Protein AF-A0A7Z8D0M0-F1 (afdb_monomer_lite)

Sequence (181 aa):
MGLVYSSGDSSNLLSSLSSNLGTAKSTVNELKSGSQRLTAAVDGRTLSGAAYNAGKGLFSELILPTINRVTASMDGIQNDLVKYEGANKEISKEGYLNEDNLKLQIQLMKASKSALTASADTFKNLATVSPIPGLKDMLNHAQERLNRMANSMQDDIDKLQKKSKNYMISQIRRMDFLVIV

pLDDT: mean 70.77, std 8.14, range [46.91, 82.56]

InterPro domains:
  IPR006829 LXG domain [PF04740] (13-162)
  IPR035440 Methyl-accepting chemotaxis protein, four helix bundle domain superfamily [SSF47170] (98-166)

Radius of gyration: 22.13 Å; chains: 1; bounding box: 49×22×80 Å

Structure (mmCIF, N/CA/C/O backbone):
data_AF-A0A7Z8D0M0-F1
#
_entry.id   AF-A0A7Z8D0M0-F1
#
loop_
_atom_site.group_PDB
_atom_site.id
_atom_site.type_symbol
_atom_site.label_atom_id
_atom_site.label_alt_id
_atom_site.label_comp_id
_atom_site.label_asym_id
_atom_site.label_entity_id
_atom_site.label_seq_id
_atom_site.pdbx_PDB_ins_code
_atom_site.Cartn_x
_atom_site.Cartn_y
_atom_site.Cartn_z
_atom_site.occupancy
_atom_site.B_iso_or_equiv
_atom_site.auth_seq_id
_atom_site.auth_comp_id
_atom_site.auth_asym_id
_atom_site.auth_atom_id
_atom_site.pdbx_PDB_model_num
ATOM 1 N N . MET A 1 1 ? 18.935 10.176 -27.931 1.00 47.91 1 MET A N 1
ATOM 2 C CA . MET A 1 1 ? 17.954 9.091 -27.694 1.00 47.91 1 MET A CA 1
ATOM 3 C C . MET A 1 1 ? 18.035 8.717 -26.228 1.00 47.91 1 MET A C 1
ATOM 5 O O . MET A 1 1 ? 19.149 8.515 -25.771 1.00 47.91 1 MET A O 1
ATOM 9 N N . GLY A 1 2 ? 16.934 8.677 -25.477 1.00 49.31 2 GLY A N 1
ATOM 10 C CA . GLY A 1 2 ? 17.061 8.378 -24.050 1.00 49.31 2 GLY A CA 1
ATOM 11 C C . GLY A 1 2 ? 15.739 8.247 -23.318 1.00 49.31 2 GLY A C 1
ATOM 12 O O . GLY A 1 2 ? 15.107 9.246 -22.998 1.00 49.31 2 GLY A O 1
ATOM 13 N N . LEU A 1 3 ? 15.353 7.004 -23.050 1.00 49.44 3 LEU A N 1
ATOM 14 C CA . LEU A 1 3 ? 15.168 6.504 -21.689 1.00 49.44 3 LEU A CA 1
ATOM 15 C C . LEU A 1 3 ? 15.155 4.977 -21.774 1.00 49.44 3 LEU A C 1
ATOM 17 O O . LEU A 1 3 ? 14.198 4.355 -22.226 1.00 49.44 3 LEU A O 1
ATOM 21 N N . VAL A 1 4 ? 16.308 4.426 -21.415 1.00 53.69 4 VAL A N 1
ATOM 22 C CA . VAL A 1 4 ? 16.594 3.009 -21.205 1.00 53.69 4 VAL A CA 1
ATOM 23 C C . VAL A 1 4 ? 16.229 2.712 -19.749 1.00 53.69 4 VAL A C 1
ATOM 25 O O . VAL A 1 4 ? 16.291 3.621 -18.917 1.00 53.69 4 VAL A O 1
ATOM 28 N N . TYR A 1 5 ? 15.849 1.475 -19.422 1.00 58.03 5 TYR A N 1
ATOM 29 C CA . TYR A 1 5 ? 15.928 1.010 -18.035 1.00 58.03 5 TYR A CA 1
ATOM 30 C C . TYR A 1 5 ? 17.288 1.442 -17.466 1.00 58.03 5 TYR A C 1
ATOM 32 O O . TYR A 1 5 ? 18.335 1.074 -17.992 1.00 58.03 5 TYR A O 1
ATOM 40 N N . SER A 1 6 ? 17.264 2.292 -16.446 1.00 62.84 6 SER A N 1
ATOM 41 C CA . SER A 1 6 ? 18.461 2.695 -15.726 1.00 62.84 6 SER A CA 1
ATOM 42 C C . SER A 1 6 ? 18.443 1.935 -14.417 1.00 62.84 6 SER A C 1
ATOM 44 O O . SER A 1 6 ? 17.453 1.988 -13.682 1.00 62.84 6 SER A O 1
ATOM 46 N N . SER A 1 7 ? 19.540 1.251 -14.105 1.00 65.38 7 SER A N 1
ATOM 47 C CA . SER A 1 7 ? 19.746 0.693 -12.769 1.00 65.38 7 SER A CA 1
ATOM 48 C C . SER A 1 7 ? 19.560 1.773 -11.695 1.00 65.38 7 SER A C 1
ATOM 50 O O . SER A 1 7 ? 19.014 1.481 -10.636 1.00 65.38 7 SER A O 1
ATOM 52 N N . GLY A 1 8 ? 19.898 3.034 -11.996 1.00 67.12 8 GLY A N 1
ATOM 53 C CA . GLY A 1 8 ? 19.613 4.195 -11.151 1.00 67.12 8 GLY A CA 1
ATOM 54 C C . GLY A 1 8 ? 18.117 4.479 -10.964 1.00 67.12 8 GLY A C 1
ATOM 55 O O . GLY A 1 8 ? 17.672 4.616 -9.831 1.00 67.12 8 GLY A O 1
ATOM 56 N N . ASP A 1 9 ? 17.316 4.495 -12.036 1.00 69.94 9 ASP A N 1
ATOM 57 C CA . ASP A 1 9 ? 15.853 4.690 -11.944 1.00 69.94 9 ASP A CA 1
ATOM 58 C C . ASP A 1 9 ? 15.186 3.560 -11.148 1.00 69.94 9 ASP A C 1
ATOM 60 O O . ASP A 1 9 ? 14.295 3.801 -10.335 1.00 69.94 9 ASP A O 1
ATOM 64 N N . SER A 1 10 ? 15.642 2.325 -11.357 1.00 71.12 10 SER A N 1
ATOM 65 C CA . SER A 1 10 ? 15.134 1.161 -10.636 1.00 71.12 10 SER A CA 1
ATOM 66 C C . SER A 1 10 ? 15.536 1.171 -9.158 1.00 71.12 10 SER A C 1
ATOM 68 O O . SER A 1 10 ? 14.722 0.854 -8.294 1.00 71.12 10 SER A O 1
ATOM 70 N N . SER A 1 11 ? 16.761 1.610 -8.851 1.00 73.62 11 SER A N 1
ATOM 71 C CA . SER A 1 11 ? 17.239 1.780 -7.472 1.00 73.62 11 SER A CA 1
ATOM 72 C C . SER A 1 11 ? 16.483 2.900 -6.754 1.00 73.62 11 SER A C 1
ATOM 74 O O . SER A 1 11 ? 16.102 2.745 -5.595 1.00 73.62 11 SER A O 1
ATOM 76 N N . ASN A 1 12 ? 16.196 4.001 -7.455 1.00 74.81 12 ASN A N 1
ATOM 77 C CA . ASN A 1 12 ? 15.369 5.090 -6.943 1.00 74.81 12 ASN A CA 1
ATOM 78 C C . ASN A 1 12 ? 13.949 4.609 -6.647 1.00 74.81 12 ASN A C 1
ATOM 80 O O . ASN A 1 12 ? 13.429 4.897 -5.574 1.00 74.81 12 ASN A O 1
ATOM 84 N N . LEU A 1 13 ? 13.344 3.825 -7.543 1.00 75.25 13 LEU A N 1
ATOM 85 C CA . LEU A 1 13 ? 12.028 3.250 -7.288 1.00 75.25 13 LEU A CA 1
ATOM 86 C C . LEU A 1 13 ? 12.043 2.289 -6.096 1.00 75.25 13 LEU A C 1
ATOM 88 O O . LEU A 1 13 ? 11.179 2.402 -5.230 1.00 75.25 13 LEU A O 1
ATOM 92 N N . LEU A 1 14 ? 13.004 1.361 -6.044 1.00 79.81 14 LEU A N 1
ATOM 93 C CA . LEU A 1 14 ? 13.165 0.430 -4.925 1.00 79.81 14 LEU A CA 1
ATOM 94 C C . LEU A 1 14 ? 13.271 1.189 -3.602 1.00 79.81 14 LEU A C 1
ATOM 96 O O . LEU A 1 14 ? 12.573 0.855 -2.647 1.00 79.81 14 LEU A O 1
ATOM 100 N N . SER A 1 15 ? 14.076 2.250 -3.571 1.00 78.75 15 SER A N 1
ATOM 101 C CA . SER A 1 15 ? 14.246 3.113 -2.403 1.00 78.75 15 SER A CA 1
ATOM 102 C C . SER A 1 15 ? 12.952 3.847 -2.030 1.00 78.75 15 SER A C 1
ATOM 104 O O . SER A 1 15 ? 12.493 3.750 -0.890 1.00 78.75 15 SER A O 1
ATOM 106 N N . SER A 1 16 ? 12.303 4.523 -2.984 1.00 76.12 16 SER A N 1
ATOM 107 C CA . SER A 1 16 ? 11.065 5.271 -2.739 1.00 76.12 16 SER A CA 1
ATOM 108 C C . SER A 1 16 ? 9.911 4.366 -2.308 1.00 76.12 16 SER A C 1
ATOM 110 O O . SER A 1 16 ? 9.216 4.688 -1.347 1.00 76.12 16 SER A O 1
ATOM 112 N N . LEU A 1 17 ? 9.718 3.217 -2.962 1.00 76.81 17 LEU A N 1
ATOM 113 C CA . LEU A 1 17 ? 8.685 2.254 -2.580 1.00 76.81 17 LEU A CA 1
ATOM 114 C C . LEU A 1 17 ? 8.988 1.608 -1.228 1.00 76.81 17 LEU A C 1
ATOM 116 O O . LEU A 1 17 ? 8.070 1.493 -0.421 1.00 76.81 17 LEU A O 1
ATOM 120 N N . SER A 1 18 ? 10.244 1.253 -0.938 1.00 80.12 18 SER A N 1
ATOM 121 C CA . SER A 1 18 ? 10.630 0.716 0.376 1.00 80.12 18 SER A CA 1
ATOM 122 C C . SER A 1 18 ? 10.384 1.726 1.493 1.00 80.12 18 SER A C 1
ATOM 124 O O . SER A 1 18 ? 9.802 1.383 2.519 1.00 80.12 18 SER A O 1
ATOM 126 N N . SER A 1 19 ? 10.770 2.987 1.283 1.00 82.19 19 SER A N 1
ATOM 127 C CA . SER A 1 19 ? 10.556 4.074 2.245 1.00 82.19 19 SER A CA 1
ATOM 128 C C . SER A 1 19 ? 9.065 4.341 2.480 1.00 82.19 19 SER A C 1
ATOM 130 O O . SER A 1 19 ? 8.593 4.387 3.623 1.00 82.19 19 SER A O 1
ATOM 132 N N . ASN A 1 20 ? 8.289 4.433 1.396 1.00 74.81 20 ASN A N 1
ATOM 133 C CA . ASN A 1 20 ? 6.845 4.635 1.464 1.00 74.81 20 ASN A CA 1
ATOM 134 C C . ASN A 1 20 ? 6.145 3.456 2.145 1.00 74.81 20 ASN A C 1
ATOM 136 O O . ASN A 1 20 ? 5.280 3.672 2.993 1.00 74.81 20 ASN A O 1
ATOM 140 N N . LEU A 1 21 ? 6.534 2.219 1.825 1.00 80.31 21 LEU A N 1
ATOM 141 C CA . LEU A 1 21 ? 5.988 1.009 2.433 1.00 80.31 21 LEU A CA 1
ATOM 142 C C . LEU A 1 21 ? 6.353 0.911 3.917 1.00 80.31 21 LEU A C 1
ATOM 144 O O . LEU A 1 21 ? 5.479 0.625 4.730 1.00 80.31 21 LEU A O 1
ATOM 148 N N . GLY A 1 22 ? 7.597 1.217 4.293 1.00 79.00 22 GLY A N 1
ATOM 149 C CA . GLY A 1 22 ? 8.025 1.275 5.692 1.00 79.00 22 GLY A CA 1
ATOM 150 C C . GLY A 1 22 ? 7.212 2.292 6.496 1.00 79.00 22 GLY A C 1
ATOM 151 O O . GLY A 1 22 ? 6.693 1.980 7.568 1.00 79.00 22 GLY A O 1
ATOM 152 N N . THR A 1 23 ? 6.996 3.475 5.922 1.00 76.50 23 THR A N 1
ATOM 153 C CA . THR A 1 23 ? 6.144 4.521 6.501 1.00 76.50 23 THR A CA 1
ATOM 154 C C . THR A 1 23 ? 4.692 4.054 6.673 1.00 76.50 23 THR A C 1
ATOM 156 O O . THR A 1 23 ? 4.066 4.294 7.713 1.00 76.50 23 THR A O 1
ATOM 159 N N . ALA A 1 24 ? 4.155 3.357 5.668 1.00 69.19 24 ALA A N 1
ATOM 160 C CA . ALA A 1 24 ? 2.818 2.772 5.697 1.00 69.19 24 ALA A CA 1
ATOM 161 C C . ALA A 1 24 ? 2.687 1.724 6.808 1.00 69.19 24 ALA A C 1
ATOM 163 O O . ALA A 1 24 ? 1.762 1.799 7.617 1.00 69.19 24 ALA A O 1
ATOM 164 N N . LYS A 1 25 ? 3.645 0.791 6.891 1.00 79.81 25 LYS A N 1
ATOM 165 C CA . LYS A 1 25 ? 3.673 -0.261 7.912 1.00 79.81 25 LYS A CA 1
ATOM 166 C C . LYS A 1 25 ? 3.779 0.329 9.314 1.00 79.81 25 LYS A C 1
ATOM 168 O O . LYS A 1 25 ? 3.052 -0.121 10.193 1.00 79.81 25 LYS A O 1
ATOM 173 N N . SER A 1 26 ? 4.603 1.361 9.521 1.00 77.56 26 SER A N 1
ATOM 174 C CA . SER A 1 26 ? 4.681 2.058 10.816 1.00 77.56 26 SER A CA 1
ATOM 175 C C . SER A 1 26 ? 3.334 2.658 11.205 1.00 77.56 26 SER A C 1
ATOM 177 O O . SER A 1 26 ? 2.836 2.403 12.296 1.00 77.56 26 SER A O 1
ATOM 179 N N . THR A 1 27 ? 2.684 3.365 10.276 1.00 70.44 27 THR A N 1
ATOM 180 C CA . THR A 1 27 ? 1.382 4.000 10.533 1.00 70.44 27 THR A CA 1
ATOM 181 C C . THR A 1 27 ? 0.304 2.962 10.856 1.00 70.44 27 THR A C 1
ATOM 183 O O . THR A 1 27 ? -0.476 3.134 11.790 1.00 70.44 27 THR A O 1
ATOM 186 N N . VAL A 1 28 ? 0.263 1.857 10.108 1.00 73.75 28 VAL A N 1
ATOM 187 C CA . VAL A 1 28 ? -0.694 0.767 10.347 1.00 73.75 28 VAL A CA 1
ATOM 188 C C . VAL A 1 28 ? -0.407 0.057 11.672 1.00 73.75 28 VAL A C 1
ATOM 190 O O . VAL A 1 28 ? -1.346 -0.287 12.386 1.00 73.75 28 VAL A O 1
ATOM 193 N N . ASN A 1 29 ? 0.862 -0.111 12.052 1.00 78.44 29 ASN A N 1
ATOM 194 C CA . ASN A 1 29 ? 1.248 -0.697 13.338 1.00 78.44 29 ASN A CA 1
ATOM 195 C C . ASN A 1 29 ? 0.915 0.213 14.529 1.00 78.44 29 ASN A C 1
ATOM 197 O O . ASN A 1 29 ? 0.471 -0.278 15.571 1.00 78.44 29 ASN A O 1
ATOM 201 N N . GLU A 1 30 ? 1.081 1.526 14.385 1.00 75.44 30 GLU A N 1
ATOM 202 C CA . GLU A 1 30 ? 0.648 2.514 15.378 1.00 75.44 30 GLU A CA 1
ATOM 203 C C . GLU A 1 30 ? -0.872 2.485 15.544 1.00 75.44 30 GLU A C 1
ATOM 205 O O . GLU A 1 30 ? -1.369 2.405 16.669 1.00 75.44 30 GLU A O 1
ATOM 210 N N . LEU A 1 31 ? -1.616 2.441 14.434 1.00 74.12 31 LEU A N 1
ATOM 211 C CA . LEU A 1 31 ? -3.072 2.321 14.455 1.00 74.12 31 LEU A CA 1
ATOM 212 C C . LEU A 1 31 ? -3.521 0.994 15.085 1.00 74.12 31 LEU A C 1
ATOM 214 O O . LEU A 1 31 ? -4.460 0.983 15.883 1.00 74.12 31 LEU A O 1
ATOM 218 N N . LYS A 1 32 ? -2.830 -0.115 14.788 1.00 77.00 32 LYS A N 1
ATOM 219 C CA . LYS A 1 32 ? -3.067 -1.430 15.402 1.00 77.00 32 LYS A CA 1
ATOM 220 C C . LYS A 1 32 ? -2.870 -1.378 16.911 1.00 77.00 32 LYS A C 1
ATOM 222 O O . LYS A 1 32 ? -3.755 -1.788 17.657 1.00 77.00 32 LYS A O 1
ATOM 227 N N . SER A 1 33 ? -1.743 -0.826 17.352 1.00 76.94 33 SER A N 1
ATOM 228 C CA . SER A 1 33 ? -1.398 -0.703 18.771 1.00 76.94 33 SER A CA 1
ATOM 229 C C . SER A 1 33 ? -2.374 0.216 19.506 1.00 76.94 33 SER A C 1
ATOM 231 O O . SER A 1 33 ? -2.840 -0.122 20.592 1.00 76.94 33 SER A O 1
ATOM 233 N N . GLY A 1 34 ? -2.741 1.352 18.905 1.00 70.25 34 GLY A N 1
ATOM 234 C CA . GLY A 1 34 ? -3.757 2.264 19.434 1.00 70.25 34 GLY A CA 1
ATOM 235 C C . GLY A 1 34 ? -5.126 1.595 19.552 1.00 70.25 34 GLY A C 1
ATOM 236 O O . GLY A 1 34 ? -5.765 1.685 20.596 1.00 70.25 34 GLY A O 1
ATOM 237 N N . SER A 1 35 ? -5.528 0.834 18.532 1.00 70.88 35 SER A N 1
ATOM 238 C CA . SER A 1 35 ? -6.785 0.073 18.517 1.00 70.88 35 SER A CA 1
ATOM 239 C C . SER A 1 35 ? -6.813 -1.027 19.582 1.00 70.88 35 SER A C 1
ATOM 241 O O . SER A 1 35 ? -7.821 -1.205 20.264 1.00 70.88 35 SER A O 1
ATOM 243 N N . GLN A 1 36 ? -5.703 -1.745 19.776 1.00 74.62 36 GLN A N 1
ATOM 244 C CA . GLN A 1 36 ? -5.571 -2.762 20.824 1.00 74.62 36 GLN A CA 1
ATOM 245 C C . GLN A 1 36 ? -5.609 -2.145 22.225 1.00 74.62 36 GLN A C 1
ATOM 247 O O . GLN A 1 36 ? -6.294 -2.671 23.098 1.00 74.62 36 GLN A O 1
ATOM 252 N N . ARG A 1 37 ? -4.936 -1.005 22.438 1.00 72.56 37 ARG A N 1
ATOM 253 C CA . ARG A 1 37 ? -5.006 -0.254 23.702 1.00 72.56 37 ARG A CA 1
ATOM 254 C C . ARG A 1 37 ? -6.421 0.230 23.989 1.00 72.56 37 ARG A C 1
ATOM 256 O O . ARG A 1 37 ? -6.873 0.099 25.120 1.00 72.56 37 ARG A O 1
ATOM 263 N N . LEU A 1 38 ? -7.127 0.735 22.976 1.00 68.12 38 LEU A N 1
ATOM 264 C CA . LEU A 1 38 ? -8.516 1.158 23.130 1.00 68.12 38 LEU A CA 1
ATOM 265 C C . LEU A 1 38 ? -9.418 -0.036 23.473 1.00 68.12 38 LEU A C 1
ATOM 267 O O . LEU A 1 38 ? -10.216 0.055 24.395 1.00 68.12 38 LEU A O 1
ATOM 271 N N . THR A 1 39 ? -9.225 -1.179 22.807 1.00 66.00 39 THR A N 1
ATOM 272 C CA . THR A 1 39 ? -9.949 -2.428 23.108 1.00 66.00 39 THR A CA 1
ATOM 273 C C . THR A 1 39 ? -9.687 -2.900 24.546 1.00 66.00 39 THR A C 1
ATOM 275 O O . THR A 1 39 ? -10.621 -3.257 25.256 1.00 66.00 39 THR A O 1
ATOM 278 N N . ALA A 1 40 ? -8.436 -2.840 25.014 1.00 68.25 40 ALA A N 1
ATOM 279 C CA . ALA A 1 40 ? -8.064 -3.235 26.373 1.00 68.25 40 ALA A CA 1
ATOM 280 C C . ALA A 1 40 ? -8.594 -2.268 27.448 1.00 68.25 40 ALA A C 1
ATOM 282 O O . ALA A 1 40 ? -9.060 -2.710 28.496 1.00 68.25 40 ALA A O 1
ATOM 283 N N . ALA A 1 41 ? -8.562 -0.956 27.190 1.00 63.09 41 ALA A N 1
ATOM 284 C CA . ALA A 1 41 ? -9.150 0.053 28.075 1.00 63.09 41 ALA A CA 1
ATOM 285 C C . ALA A 1 41 ? -10.677 -0.104 28.176 1.00 63.09 41 ALA A C 1
ATOM 287 O O . ALA A 1 41 ? -11.259 0.084 29.241 1.00 63.09 41 ALA A O 1
ATOM 288 N N . VAL A 1 42 ? -11.317 -0.507 27.076 1.00 61.00 42 VAL A N 1
ATOM 289 C CA . VAL A 1 42 ? -12.734 -0.870 27.039 1.00 61.00 42 VAL A CA 1
ATOM 290 C C . VAL A 1 42 ? -12.973 -2.116 27.908 1.00 61.00 42 VAL A C 1
ATOM 292 O O . VAL A 1 42 ? -13.769 -2.049 28.841 1.00 61.00 42 VAL A O 1
ATOM 295 N N . ASP A 1 43 ? -12.231 -3.213 27.716 1.00 60.56 43 ASP A N 1
ATOM 296 C CA . ASP A 1 43 ? -12.374 -4.450 28.514 1.00 60.56 43 ASP A CA 1
ATOM 297 C C . ASP A 1 43 ? -12.040 -4.296 30.016 1.00 60.56 43 ASP A C 1
ATOM 299 O O . ASP A 1 43 ? -12.524 -5.073 30.840 1.00 60.56 43 ASP A O 1
ATOM 303 N N . GLY A 1 44 ? -11.303 -3.250 30.401 1.00 58.62 44 GLY A N 1
ATOM 304 C CA . GLY A 1 44 ? -10.976 -2.893 31.788 1.00 58.62 44 GLY A CA 1
ATOM 305 C C . GLY A 1 44 ? -12.130 -2.334 32.641 1.00 58.62 44 GLY A C 1
ATOM 306 O O . GLY A 1 44 ? -11.874 -1.861 33.746 1.00 58.62 44 GLY A O 1
ATOM 307 N N . ARG A 1 45 ? -13.388 -2.390 32.166 1.00 55.69 45 ARG A N 1
ATOM 308 C CA . ARG A 1 45 ? -14.618 -1.886 32.833 1.00 55.69 45 ARG A CA 1
ATOM 309 C C . ARG A 1 45 ? -14.722 -0.360 32.989 1.00 55.69 45 ARG A C 1
ATOM 311 O O . ARG A 1 45 ? -15.513 0.116 33.798 1.00 55.69 45 ARG A O 1
ATOM 318 N N . THR A 1 46 ? -13.977 0.428 32.214 1.00 54.81 46 THR A N 1
ATOM 319 C CA . THR A 1 46 ? -14.040 1.905 32.282 1.00 54.81 46 THR A CA 1
ATOM 320 C C . THR A 1 46 ? -15.230 2.497 31.504 1.00 54.81 46 THR A C 1
ATOM 322 O O . THR A 1 46 ? -15.625 3.633 31.748 1.00 54.81 46 THR A O 1
ATOM 325 N N . LEU A 1 47 ? -15.839 1.726 30.596 1.00 53.88 47 LEU A N 1
ATOM 326 C CA . LEU A 1 47 ? -17.042 2.080 29.831 1.00 53.88 47 LEU A CA 1
ATOM 327 C C . LEU A 1 47 ? -18.083 0.953 29.982 1.00 53.88 47 LEU A C 1
ATOM 329 O O . LEU A 1 47 ? -17.723 -0.218 29.967 1.00 53.88 47 LEU A O 1
ATOM 333 N N . SER A 1 48 ? -19.366 1.292 30.144 1.00 59.34 48 SER A N 1
ATOM 334 C CA . SER A 1 48 ? -20.486 0.353 30.357 1.00 59.34 48 SER A CA 1
ATOM 335 C C . SER A 1 48 ? -21.685 0.734 29.473 1.00 59.34 48 SER A C 1
ATOM 337 O O . SER A 1 48 ? -21.850 1.903 29.126 1.00 59.34 48 SER A O 1
ATOM 339 N N . GLY A 1 49 ? -22.527 -0.240 29.100 1.00 66.50 49 GLY A N 1
ATOM 340 C CA . GLY A 1 49 ? -23.786 -0.026 28.368 1.00 66.50 49 GLY A CA 1
ATOM 341 C C . GLY A 1 49 ? -23.742 -0.333 26.861 1.00 66.50 49 GLY A C 1
ATOM 342 O O . GLY A 1 49 ? -22.807 -0.941 26.347 1.00 66.50 49 GLY A O 1
ATOM 343 N N . ALA A 1 50 ? -24.776 0.075 26.118 1.00 64.56 50 ALA A N 1
ATOM 344 C CA . ALA A 1 50 ? -24.900 -0.223 24.683 1.00 64.56 50 ALA A CA 1
ATOM 345 C C . ALA A 1 50 ? -23.752 0.368 23.838 1.00 64.56 50 ALA A C 1
ATOM 347 O O . ALA A 1 50 ? -23.275 -0.279 22.908 1.00 64.56 50 ALA A O 1
ATOM 348 N N . ALA A 1 51 ? -23.250 1.552 24.207 1.00 60.06 51 ALA A N 1
ATOM 349 C CA . ALA A 1 51 ? -22.089 2.173 23.566 1.00 60.06 51 ALA A CA 1
ATOM 350 C C . ALA A 1 51 ? -20.784 1.382 23.799 1.00 60.06 51 ALA A C 1
ATOM 352 O O . ALA A 1 51 ? -19.925 1.355 22.921 1.00 60.06 51 ALA A O 1
ATOM 353 N N . TYR A 1 52 ? -20.659 0.692 24.942 1.00 61.88 52 TYR A N 1
ATOM 354 C CA . TYR A 1 52 ? -19.534 -0.200 25.247 1.00 61.88 52 TYR A CA 1
ATOM 355 C C . TYR A 1 52 ? -19.527 -1.427 24.324 1.00 61.88 52 TYR A C 1
ATOM 357 O O . TYR A 1 52 ? -18.521 -1.694 23.666 1.00 61.88 52 TYR A O 1
ATOM 365 N N . ASN A 1 53 ? -20.664 -2.121 24.198 1.00 62.62 53 ASN A N 1
ATOM 366 C CA . ASN A 1 53 ? -20.777 -3.280 23.306 1.00 62.62 53 ASN A CA 1
ATOM 367 C C . ASN A 1 53 ? -20.601 -2.880 21.835 1.00 62.62 53 ASN A C 1
ATOM 369 O O . ASN A 1 53 ? -19.914 -3.574 21.090 1.00 62.62 53 ASN A O 1
ATOM 373 N N . ALA A 1 54 ? -21.157 -1.733 21.432 1.00 65.06 54 ALA A N 1
ATOM 374 C CA . ALA A 1 54 ? -20.996 -1.209 20.080 1.00 65.06 54 ALA A CA 1
ATOM 375 C C . ALA A 1 54 ? -19.534 -0.851 19.769 1.00 65.06 54 ALA A C 1
ATOM 377 O O . ALA A 1 54 ? -19.032 -1.207 18.707 1.00 65.06 54 ALA A O 1
ATOM 378 N N . GLY A 1 55 ? -18.828 -0.191 20.695 1.00 65.69 55 GLY A N 1
ATOM 379 C CA . GLY A 1 55 ? -17.418 0.156 20.519 1.00 65.69 55 GLY A CA 1
ATOM 380 C C . GLY A 1 55 ? -16.514 -1.074 20.455 1.00 65.69 55 GLY A C 1
ATOM 381 O O . GLY A 1 55 ? -15.677 -1.173 19.560 1.00 65.69 55 GLY A O 1
ATOM 382 N N . LYS A 1 56 ? -16.719 -2.051 21.346 1.00 68.69 56 LYS A N 1
ATOM 383 C CA . LYS A 1 56 ? -15.984 -3.321 21.318 1.00 68.69 56 LYS A CA 1
ATOM 384 C C . LYS A 1 56 ? -16.224 -4.090 20.017 1.00 68.69 56 LYS A C 1
ATOM 386 O O . LYS A 1 56 ? -15.256 -4.478 19.370 1.00 68.69 56 LYS A O 1
ATOM 391 N N . GLY A 1 57 ? -17.484 -4.245 19.603 1.00 67.38 57 GLY A N 1
ATOM 392 C CA . GLY A 1 57 ? -17.841 -4.888 18.335 1.00 67.38 57 GLY A CA 1
ATOM 393 C C . GLY A 1 57 ? -17.197 -4.181 17.142 1.00 67.38 57 GLY A C 1
ATOM 394 O O . GLY A 1 57 ? -16.515 -4.812 16.342 1.00 67.38 57 GLY A O 1
ATOM 395 N N . LEU A 1 58 ? -17.281 -2.848 17.078 1.00 70.50 58 LEU A N 1
ATOM 396 C CA . LEU A 1 58 ? -16.654 -2.061 16.013 1.00 70.50 58 LEU A CA 1
ATOM 397 C C . LEU A 1 58 ? -15.144 -2.315 15.908 1.00 70.50 58 LEU A C 1
ATOM 399 O O . LEU A 1 58 ? -14.613 -2.477 14.807 1.00 70.50 58 LEU A O 1
ATOM 403 N N . PHE A 1 59 ? -14.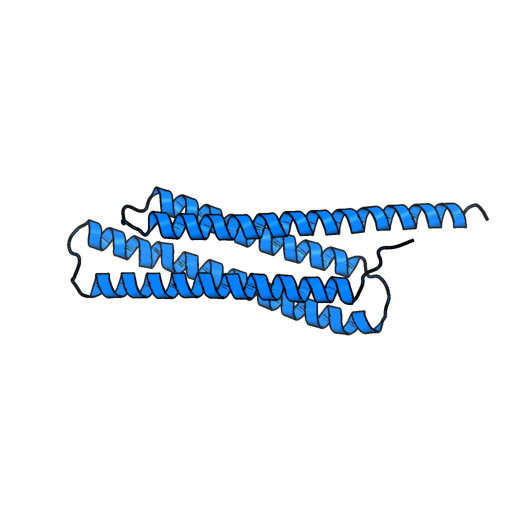441 -2.370 17.041 1.00 70.25 59 PHE A N 1
ATOM 404 C CA . PHE A 1 59 ? -13.000 -2.595 17.042 1.00 70.25 59 PHE A CA 1
ATOM 405 C C . PHE A 1 59 ? -12.613 -4.036 16.729 1.00 70.25 59 PHE A C 1
ATOM 407 O O . PHE A 1 59 ? -11.754 -4.265 15.876 1.00 70.25 59 PHE A O 1
ATOM 414 N N . SER A 1 60 ? -13.232 -5.001 17.403 1.00 70.12 60 SER A N 1
ATOM 415 C CA . SER A 1 60 ? -12.890 -6.417 17.271 1.00 70.12 60 SER A CA 1
ATOM 416 C C . SER A 1 60 ? -13.364 -7.024 15.952 1.00 70.12 60 SER A C 1
ATOM 418 O O . SER A 1 60 ? -12.671 -7.878 15.404 1.00 70.12 60 SER A O 1
ATOM 420 N N . GLU A 1 61 ? -14.497 -6.571 15.418 1.00 70.00 61 GLU A N 1
ATOM 421 C CA . GLU A 1 61 ? -15.138 -7.177 14.245 1.00 70.00 61 GLU A CA 1
ATOM 422 C C . GLU A 1 61 ? -14.876 -6.398 12.955 1.00 70.00 61 GLU A C 1
ATOM 424 O O . GLU A 1 61 ? -14.945 -6.978 11.871 1.00 70.00 61 GLU A O 1
ATOM 429 N N . LEU A 1 62 ? -14.523 -5.108 13.046 1.00 64.69 62 LEU A N 1
ATOM 430 C CA . LEU A 1 62 ? -14.330 -4.269 11.864 1.00 64.69 62 LEU A CA 1
ATOM 431 C C . LEU A 1 62 ? -12.948 -3.610 11.789 1.00 64.69 62 LEU A C 1
ATOM 433 O O . LEU A 1 62 ? -12.217 -3.845 10.825 1.00 64.69 62 LEU A O 1
ATOM 437 N N . ILE A 1 63 ? -12.555 -2.814 12.791 1.00 67.06 63 ILE A N 1
ATOM 438 C CA . ILE A 1 63 ? -11.309 -2.022 12.751 1.00 67.06 63 ILE A CA 1
ATOM 439 C C . ILE A 1 63 ? -10.080 -2.943 12.730 1.00 67.06 63 ILE A C 1
ATOM 441 O O . ILE A 1 63 ? -9.262 -2.848 11.816 1.00 67.06 63 ILE A O 1
ATOM 445 N N . LEU A 1 64 ? -9.939 -3.854 13.701 1.00 73.62 64 LEU A N 1
ATOM 446 C CA . LEU A 1 64 ? -8.773 -4.740 13.811 1.00 73.62 64 LEU A CA 1
ATOM 447 C C . LEU A 1 64 ? -8.662 -5.720 12.630 1.00 73.62 64 LEU A C 1
ATOM 449 O O . LEU A 1 64 ? -7.563 -5.841 12.079 1.00 73.62 64 LEU A O 1
ATOM 453 N N . PRO A 1 65 ? -9.746 -6.382 12.172 1.00 74.75 65 PRO A N 1
ATOM 454 C CA . PRO A 1 65 ? -9.696 -7.202 10.963 1.00 74.75 65 PRO A CA 1
ATOM 455 C C . PRO A 1 65 ? -9.306 -6.405 9.715 1.00 74.75 65 PRO A C 1
ATOM 457 O O . PRO A 1 65 ? -8.534 -6.898 8.892 1.00 74.75 65 PRO A O 1
ATOM 460 N N . THR A 1 66 ? -9.775 -5.159 9.589 1.00 64.06 66 THR A N 1
ATOM 461 C CA . THR A 1 66 ? -9.391 -4.277 8.477 1.00 64.06 66 THR A CA 1
ATOM 462 C C . THR A 1 66 ? -7.913 -3.923 8.545 1.00 64.06 66 THR A C 1
ATOM 464 O O . THR A 1 66 ? -7.202 -4.111 7.564 1.00 64.06 66 THR A O 1
ATOM 467 N N . ILE A 1 67 ? -7.418 -3.493 9.709 1.00 71.19 67 ILE A N 1
ATOM 468 C CA . ILE A 1 67 ? -5.992 -3.223 9.933 1.00 71.19 67 ILE A CA 1
ATOM 469 C C . ILE A 1 67 ? -5.151 -4.442 9.543 1.00 71.19 67 ILE A C 1
ATOM 471 O O . ILE A 1 67 ? -4.183 -4.295 8.806 1.00 71.19 67 ILE A O 1
ATOM 475 N N . ASN A 1 68 ? -5.556 -5.650 9.947 1.00 76.81 68 ASN A N 1
ATOM 476 C CA . ASN A 1 68 ? -4.852 -6.878 9.582 1.00 76.81 68 ASN A CA 1
ATOM 477 C C . ASN A 1 68 ? -4.872 -7.148 8.065 1.00 76.81 68 ASN A C 1
ATOM 479 O O . ASN A 1 68 ? -3.856 -7.569 7.518 1.00 76.81 68 ASN A O 1
ATOM 483 N N . ARG A 1 69 ? -5.983 -6.878 7.362 1.00 71.19 69 ARG A N 1
ATOM 484 C CA . ARG A 1 69 ? -6.053 -6.975 5.889 1.00 71.19 69 ARG A CA 1
ATOM 485 C C . ARG A 1 69 ? -5.116 -5.986 5.197 1.00 71.19 69 ARG A C 1
ATOM 487 O O . ARG A 1 69 ? -4.465 -6.347 4.215 1.00 71.19 69 ARG A O 1
ATOM 494 N N . VAL A 1 70 ? -5.021 -4.765 5.719 1.00 68.44 70 VAL A N 1
ATOM 495 C CA . VAL A 1 70 ? -4.078 -3.757 5.221 1.00 68.44 70 VAL A CA 1
ATOM 496 C C . VAL A 1 70 ? -2.639 -4.207 5.474 1.00 68.44 70 VAL A C 1
ATOM 498 O O . VAL A 1 70 ? -1.833 -4.170 4.548 1.00 68.44 70 VAL A O 1
ATOM 501 N N . THR A 1 71 ? -2.324 -4.708 6.675 1.00 77.75 71 THR A N 1
ATOM 502 C CA . THR A 1 71 ? -1.003 -5.276 6.995 1.00 77.75 71 THR A CA 1
ATOM 503 C C . THR A 1 71 ? -0.636 -6.403 6.031 1.00 77.75 71 THR A C 1
ATOM 505 O O . THR A 1 71 ? 0.431 -6.353 5.431 1.00 77.75 71 THR A O 1
ATOM 508 N N . ALA A 1 72 ? -1.541 -7.357 5.797 1.00 77.44 72 ALA A N 1
ATOM 509 C CA . ALA A 1 72 ? -1.304 -8.463 4.871 1.00 77.44 72 ALA A CA 1
ATOM 510 C C . ALA A 1 72 ? -1.094 -7.985 3.423 1.00 77.44 72 ALA A C 1
ATOM 512 O O . ALA A 1 72 ? -0.240 -8.509 2.713 1.00 77.44 72 ALA A O 1
ATOM 513 N N . SER A 1 73 ? -1.832 -6.959 2.989 1.00 70.75 73 SER A N 1
ATOM 514 C CA . SER A 1 73 ? -1.641 -6.354 1.664 1.00 70.75 73 SER A CA 1
ATOM 515 C C . SER A 1 73 ? -0.274 -5.672 1.553 1.00 70.75 73 SER A C 1
ATOM 517 O O . SER A 1 73 ? 0.407 -5.819 0.543 1.00 70.75 73 SER A O 1
ATOM 519 N N . MET A 1 74 ? 0.166 -4.975 2.606 1.00 77.56 74 MET A N 1
ATOM 520 C CA . MET A 1 74 ? 1.503 -4.375 2.681 1.00 77.56 74 MET A CA 1
ATOM 521 C C . MET A 1 74 ? 2.613 -5.431 2.703 1.00 77.56 74 MET A C 1
ATOM 523 O O . MET A 1 74 ? 3.653 -5.226 2.082 1.00 77.56 74 MET A O 1
ATOM 527 N N . ASP A 1 75 ? 2.399 -6.566 3.366 1.00 81.75 75 ASP A N 1
ATOM 528 C CA . ASP A 1 75 ? 3.325 -7.701 3.327 1.00 81.75 75 ASP A CA 1
ATOM 529 C C . ASP A 1 75 ? 3.379 -8.336 1.928 1.00 81.75 75 ASP A C 1
ATOM 531 O O . ASP A 1 75 ? 4.453 -8.708 1.460 1.00 81.75 75 ASP A O 1
ATOM 535 N N . GLY A 1 76 ? 2.251 -8.381 1.211 1.00 77.81 76 GLY A N 1
ATOM 536 C CA . GLY A 1 76 ? 2.205 -8.753 -0.206 1.00 77.81 76 GLY A CA 1
ATOM 537 C C . GLY A 1 76 ? 3.055 -7.826 -1.078 1.00 77.81 76 GLY A C 1
ATOM 538 O O . GLY A 1 76 ? 3.917 -8.299 -1.816 1.00 77.81 76 GLY A O 1
ATOM 539 N N . ILE A 1 77 ? 2.893 -6.508 -0.918 1.00 74.88 77 ILE A N 1
ATOM 540 C CA . ILE A 1 77 ? 3.705 -5.503 -1.625 1.00 74.88 77 ILE A CA 1
ATOM 541 C C . ILE A 1 77 ? 5.188 -5.657 -1.269 1.00 74.88 77 ILE A C 1
ATOM 543 O O . ILE A 1 77 ? 6.031 -5.589 -2.157 1.00 74.88 77 ILE A O 1
ATOM 547 N N . GLN A 1 78 ? 5.523 -5.907 0.002 1.00 81.25 78 GLN A N 1
ATOM 548 C CA . GLN A 1 78 ? 6.904 -6.155 0.430 1.00 81.25 78 GLN A CA 1
ATOM 549 C C . GLN A 1 78 ? 7.493 -7.379 -0.274 1.00 81.25 78 GLN A C 1
ATOM 551 O O . GLN A 1 78 ? 8.624 -7.324 -0.753 1.00 81.25 78 GLN A O 1
ATOM 556 N N . ASN A 1 79 ? 6.737 -8.474 -0.346 1.00 80.75 79 ASN A N 1
ATOM 557 C CA . ASN A 1 79 ? 7.174 -9.694 -1.017 1.00 80.75 79 ASN A CA 1
ATOM 558 C C . ASN A 1 79 ? 7.387 -9.466 -2.512 1.00 80.75 79 ASN A C 1
ATOM 560 O O . ASN A 1 79 ? 8.384 -9.921 -3.070 1.00 80.75 79 ASN A O 1
ATOM 564 N N . ASP A 1 80 ? 6.481 -8.747 -3.165 1.00 77.06 80 ASP A N 1
ATOM 565 C CA . ASP A 1 80 ? 6.626 -8.434 -4.583 1.00 77.06 80 ASP A CA 1
ATOM 566 C C . ASP A 1 80 ? 7.779 -7.457 -4.839 1.00 77.06 80 ASP A C 1
ATOM 568 O O . ASP A 1 80 ? 8.479 -7.586 -5.843 1.00 77.06 80 ASP A O 1
ATOM 572 N N . LEU A 1 81 ? 8.054 -6.551 -3.898 1.00 79.75 81 LEU A N 1
ATOM 573 C CA . LEU A 1 81 ? 9.216 -5.671 -3.941 1.00 79.75 81 LEU A CA 1
ATOM 574 C C . LEU A 1 81 ? 10.534 -6.448 -3.794 1.00 79.75 81 LEU A C 1
ATOM 576 O O . LEU A 1 81 ? 11.473 -6.179 -4.535 1.00 79.75 81 LEU A O 1
ATOM 580 N N . VAL A 1 82 ? 10.593 -7.453 -2.913 1.00 80.75 82 VAL A N 1
ATOM 581 C CA . VAL A 1 82 ? 11.757 -8.352 -2.775 1.00 80.75 82 VAL A CA 1
ATOM 582 C C . VAL A 1 82 ? 11.972 -9.178 -4.046 1.00 80.75 82 VAL A C 1
ATOM 584 O O . VAL A 1 82 ? 13.100 -9.307 -4.521 1.00 80.75 82 VAL A O 1
ATOM 587 N N . LYS A 1 83 ? 10.898 -9.708 -4.649 1.00 78.62 83 LYS A N 1
ATOM 588 C CA . LYS A 1 83 ? 10.990 -10.402 -5.947 1.00 78.62 83 LYS A CA 1
ATOM 589 C C . LYS A 1 83 ? 11.510 -9.466 -7.037 1.00 78.62 83 LYS A C 1
ATOM 591 O O . LYS A 1 83 ? 12.364 -9.862 -7.828 1.00 78.62 83 LYS A O 1
ATOM 596 N N . TYR A 1 84 ? 11.011 -8.230 -7.062 1.00 75.25 84 TYR A N 1
ATOM 597 C CA . TYR A 1 84 ? 11.457 -7.208 -8.000 1.00 75.25 84 TYR A CA 1
ATOM 598 C C . TYR A 1 84 ? 12.929 -6.845 -7.783 1.00 75.25 84 TYR A C 1
ATOM 600 O O . TYR A 1 84 ? 13.670 -6.755 -8.754 1.00 75.25 84 TYR A O 1
ATOM 608 N N . GLU A 1 85 ? 13.385 -6.700 -6.538 1.00 81.44 85 GLU A N 1
ATOM 609 C CA . GLU A 1 85 ? 14.794 -6.463 -6.209 1.00 81.44 85 GLU A CA 1
ATOM 610 C C . GLU A 1 85 ? 15.693 -7.603 -6.705 1.00 81.44 85 GLU A C 1
ATOM 612 O O . GLU A 1 85 ? 16.724 -7.347 -7.330 1.00 81.44 85 GLU A O 1
ATOM 617 N N . GLY A 1 86 ? 15.278 -8.857 -6.498 1.00 77.38 86 GLY A N 1
ATOM 618 C CA . GLY A 1 86 ? 15.982 -10.032 -7.012 1.00 77.38 86 GLY A CA 1
ATOM 619 C C . GLY A 1 86 ? 16.092 -10.024 -8.539 1.00 77.38 86 GLY A C 1
ATOM 620 O O . GLY A 1 86 ? 17.192 -10.121 -9.080 1.00 77.38 86 GLY A O 1
ATOM 621 N N . ALA A 1 87 ? 14.972 -9.819 -9.238 1.00 71.00 87 ALA A N 1
ATOM 622 C CA . ALA A 1 87 ? 14.954 -9.706 -10.698 1.00 71.00 87 ALA A CA 1
ATOM 623 C C . ALA A 1 87 ? 15.807 -8.521 -11.195 1.00 71.00 87 ALA A C 1
ATOM 625 O O . ALA A 1 87 ? 16.574 -8.642 -12.149 1.00 71.00 87 ALA A O 1
ATOM 626 N N . ASN A 1 88 ? 15.735 -7.384 -10.502 1.00 71.75 88 ASN A N 1
ATOM 627 C CA . ASN A 1 88 ? 16.527 -6.195 -10.785 1.00 71.75 88 ASN A CA 1
ATOM 628 C C . ASN A 1 88 ? 18.032 -6.454 -10.617 1.00 71.75 88 ASN A C 1
ATOM 630 O O . ASN A 1 88 ? 18.834 -5.956 -11.404 1.00 71.75 88 ASN A O 1
ATOM 634 N N . LYS A 1 89 ? 18.441 -7.246 -9.623 1.00 74.44 89 LYS A N 1
ATOM 635 C CA . LYS A 1 89 ? 19.849 -7.582 -9.376 1.00 74.44 89 LYS A CA 1
ATOM 636 C C . LYS A 1 89 ? 20.438 -8.484 -10.461 1.00 74.44 89 LYS A C 1
ATOM 638 O O . LYS A 1 89 ? 21.605 -8.318 -10.807 1.00 74.44 89 LYS A O 1
ATOM 643 N N . GLU A 1 90 ? 19.647 -9.392 -11.022 1.00 68.31 90 GLU A N 1
ATOM 644 C CA . GLU A 1 90 ? 20.096 -10.225 -12.142 1.00 68.31 90 GLU A CA 1
ATOM 645 C C . GLU A 1 90 ? 20.188 -9.424 -13.444 1.00 68.31 90 GLU A C 1
ATOM 647 O O . GLU A 1 90 ? 21.165 -9.543 -14.176 1.00 68.31 90 GLU A O 1
ATOM 652 N N . ILE A 1 91 ? 19.242 -8.514 -13.685 1.00 64.81 91 ILE A N 1
ATOM 653 C CA . ILE A 1 91 ? 19.162 -7.771 -14.952 1.00 64.81 91 ILE A CA 1
ATOM 654 C C . ILE A 1 91 ? 20.021 -6.491 -14.943 1.00 64.81 91 ILE A C 1
ATOM 656 O O . ILE A 1 91 ? 20.469 -6.025 -15.987 1.00 64.81 91 ILE A O 1
ATOM 660 N N . SER A 1 92 ? 20.318 -5.911 -13.774 1.00 64.25 92 SER A N 1
ATOM 661 C CA . SER A 1 92 ? 21.211 -4.742 -13.650 1.00 64.25 92 SER A CA 1
ATOM 662 C C . SER A 1 92 ? 22.655 -5.026 -14.075 1.00 64.25 92 SER A C 1
ATOM 664 O O . SER A 1 92 ? 23.362 -4.083 -14.426 1.00 64.25 92 SER A O 1
ATOM 666 N N . LYS A 1 93 ? 23.066 -6.301 -14.105 1.00 61.59 93 LYS A N 1
ATOM 667 C CA . LYS A 1 93 ? 24.365 -6.749 -14.634 1.00 61.59 93 LYS A CA 1
ATOM 668 C C . LYS A 1 93 ? 24.424 -6.728 -16.168 1.00 61.59 93 LYS A C 1
ATOM 670 O O . LYS A 1 93 ? 25.498 -6.535 -16.722 1.00 61.59 93 LYS A O 1
ATOM 675 N N . GLU A 1 94 ? 23.281 -6.890 -16.835 1.00 54.34 94 GLU A N 1
ATOM 676 C CA . GLU A 1 94 ? 23.168 -7.045 -18.296 1.00 54.34 94 GLU A CA 1
ATOM 677 C C . GLU A 1 94 ? 23.040 -5.699 -19.036 1.00 54.34 94 GLU A C 1
ATOM 679 O O . GLU A 1 94 ? 23.117 -5.645 -20.259 1.00 54.34 94 GLU A O 1
ATOM 684 N N . GLY A 1 95 ? 22.842 -4.585 -18.319 1.00 51.88 95 GLY A N 1
ATOM 685 C CA . GLY A 1 95 ? 22.913 -3.228 -18.882 1.00 51.88 95 GLY A CA 1
ATOM 686 C C . GLY A 1 95 ? 21.919 -2.895 -20.010 1.00 51.88 95 GLY A C 1
ATOM 687 O O . GLY A 1 95 ? 21.992 -1.792 -20.554 1.00 51.88 95 GLY A O 1
ATOM 688 N N . TYR A 1 96 ? 20.984 -3.789 -20.359 1.00 48.91 96 TYR A N 1
ATOM 689 C CA . TYR A 1 96 ? 20.036 -3.596 -21.455 1.00 48.91 96 TYR A CA 1
ATOM 690 C C . TYR A 1 96 ? 18.571 -3.837 -21.053 1.00 48.91 96 TYR A C 1
ATOM 692 O O . TYR A 1 96 ? 18.177 -4.852 -20.490 1.00 48.91 96 TYR A O 1
ATOM 700 N N . LEU A 1 97 ? 17.787 -2.810 -21.374 1.00 58.53 97 LEU A N 1
ATOM 701 C CA . LEU A 1 97 ? 16.358 -2.725 -21.658 1.00 58.53 97 LEU A CA 1
ATOM 702 C C . LEU A 1 97 ? 15.520 -4.027 -21.630 1.00 58.53 97 LEU A C 1
ATOM 704 O O . LEU A 1 97 ? 15.611 -4.843 -22.540 1.00 58.53 97 LEU A O 1
ATOM 708 N N . ASN A 1 98 ? 14.576 -4.129 -20.687 1.00 64.12 98 ASN A N 1
ATOM 709 C CA . ASN A 1 98 ? 13.540 -5.163 -20.723 1.00 64.12 98 ASN A CA 1
ATOM 710 C C . ASN A 1 98 ? 12.138 -4.540 -20.577 1.00 64.12 98 ASN A C 1
ATOM 712 O O . ASN A 1 98 ? 11.788 -3.988 -19.531 1.00 64.12 98 ASN A O 1
ATOM 716 N N . GLU A 1 99 ? 11.344 -4.593 -21.648 1.00 64.75 99 GLU A N 1
ATOM 717 C CA . GLU A 1 99 ? 9.937 -4.172 -21.661 1.00 64.75 99 GLU A CA 1
ATOM 718 C C . GLU A 1 99 ? 9.125 -4.904 -20.582 1.00 64.75 99 GLU A C 1
ATOM 720 O O . GLU A 1 99 ? 8.237 -4.312 -19.962 1.00 64.75 99 GLU A O 1
ATOM 725 N N . ASP A 1 100 ? 9.492 -6.151 -20.286 1.00 68.00 100 ASP A N 1
ATOM 726 C CA . ASP A 1 100 ? 8.856 -6.957 -19.251 1.00 68.00 100 ASP A CA 1
ATOM 727 C C . ASP A 1 100 ? 9.130 -6.403 -17.850 1.00 68.00 100 ASP A C 1
ATOM 729 O O . ASP A 1 100 ? 8.231 -6.414 -17.012 1.00 68.00 100 ASP A O 1
ATOM 733 N N . ASN A 1 101 ? 10.300 -5.796 -17.608 1.00 69.56 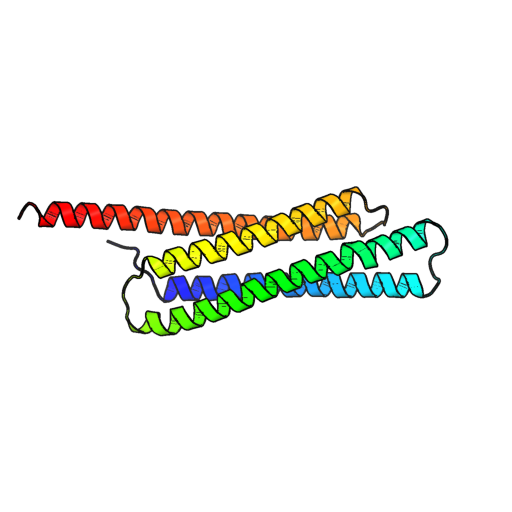101 ASN A N 1
ATOM 734 C CA . ASN A 1 101 ? 10.593 -5.133 -16.331 1.00 69.56 101 ASN A CA 1
ATOM 735 C C . ASN A 1 101 ? 9.725 -3.893 -16.133 1.00 69.56 101 ASN A C 1
ATOM 737 O O . ASN A 1 101 ? 9.189 -3.675 -15.047 1.00 69.56 101 ASN A O 1
ATOM 741 N N . LEU A 1 102 ? 9.558 -3.082 -17.182 1.00 71.38 102 LEU A N 1
ATOM 742 C CA . LEU A 1 102 ? 8.702 -1.899 -17.120 1.00 71.38 102 LEU A CA 1
ATOM 743 C C . LEU A 1 102 ? 7.230 -2.296 -16.927 1.00 71.38 102 LEU A C 1
ATOM 745 O O . LEU A 1 102 ? 6.520 -1.674 -16.137 1.00 71.38 102 LEU A O 1
ATOM 749 N N . LYS A 1 103 ? 6.779 -3.369 -17.590 1.00 75.19 103 LYS A N 1
ATOM 750 C CA . LYS A 1 103 ? 5.442 -3.946 -17.389 1.00 75.19 103 LYS A CA 1
ATOM 751 C C . LYS A 1 103 ? 5.258 -4.475 -15.968 1.00 75.19 103 LYS A C 1
ATOM 753 O O . LYS A 1 103 ? 4.232 -4.176 -15.361 1.00 75.19 103 LYS A O 1
ATOM 758 N N . LEU A 1 104 ? 6.229 -5.214 -15.432 1.00 73.38 104 LEU A N 1
ATOM 759 C CA . LEU A 1 104 ? 6.195 -5.756 -14.071 1.00 73.38 104 LEU A CA 1
ATOM 760 C C . LEU A 1 104 ? 6.114 -4.630 -13.033 1.00 73.38 104 LEU A C 1
ATOM 762 O O . LEU A 1 104 ? 5.275 -4.662 -12.136 1.00 73.38 104 LEU A O 1
ATOM 766 N N . GLN A 1 105 ? 6.928 -3.590 -13.213 1.00 71.69 105 GLN A N 1
ATOM 767 C CA . GLN A 1 105 ? 6.943 -2.405 -12.363 1.00 71.69 105 GLN A CA 1
ATOM 768 C C . GLN A 1 105 ? 5.581 -1.688 -12.360 1.00 71.69 105 GLN A C 1
ATOM 770 O O . GLN A 1 105 ? 5.021 -1.412 -11.300 1.00 71.69 105 GLN A O 1
ATOM 775 N N . ILE A 1 106 ? 4.992 -1.463 -13.541 1.00 78.25 106 ILE A N 1
ATOM 776 C CA . ILE A 1 106 ? 3.656 -0.863 -13.674 1.00 78.25 106 ILE A CA 1
ATOM 777 C C . ILE A 1 106 ? 2.580 -1.741 -13.016 1.00 78.25 106 ILE A C 1
ATOM 779 O O . ILE A 1 106 ? 1.671 -1.212 -12.375 1.00 78.25 106 ILE A O 1
ATOM 783 N N . GLN A 1 107 ? 2.654 -3.067 -13.166 1.00 77.25 107 GLN A N 1
ATOM 784 C CA . GLN A 1 107 ? 1.698 -3.993 -12.551 1.00 77.25 107 GLN A CA 1
ATOM 785 C C . GLN A 1 107 ? 1.756 -3.937 -11.021 1.00 77.25 107 GLN A C 1
ATOM 787 O O . GLN A 1 107 ? 0.711 -3.794 -10.384 1.00 77.25 107 GLN A O 1
ATOM 792 N N . LEU A 1 108 ? 2.959 -3.960 -10.442 1.00 69.69 108 LEU A N 1
ATOM 793 C CA . LEU A 1 108 ? 3.152 -3.866 -8.995 1.00 69.69 108 LEU A CA 1
ATOM 794 C C . LEU A 1 108 ? 2.592 -2.554 -8.432 1.00 69.69 108 LEU A C 1
ATOM 796 O O . LEU A 1 108 ? 1.874 -2.550 -7.428 1.00 69.69 108 LEU A O 1
ATOM 800 N N . MET A 1 109 ? 2.868 -1.435 -9.103 1.00 74.69 109 MET A N 1
ATOM 801 C CA . MET A 1 109 ? 2.349 -0.137 -8.677 1.00 74.69 109 MET A CA 1
ATOM 802 C C . MET A 1 109 ? 0.822 -0.066 -8.775 1.00 74.69 109 MET A C 1
ATOM 804 O O . MET A 1 109 ? 0.178 0.464 -7.870 1.00 74.69 109 MET A O 1
ATOM 808 N N . LYS A 1 110 ? 0.216 -0.645 -9.822 1.00 79.06 110 LYS A N 1
ATOM 809 C CA . LYS A 1 110 ? -1.250 -0.725 -9.958 1.00 79.06 110 LYS A CA 1
ATOM 810 C C . LYS A 1 110 ? -1.887 -1.557 -8.846 1.00 79.06 110 LYS A C 1
ATOM 812 O O . LYS A 1 110 ? -2.872 -1.114 -8.257 1.00 79.06 110 LYS A O 1
ATOM 817 N N . ALA A 1 111 ? -1.322 -2.725 -8.539 1.00 72.12 111 ALA A N 1
ATOM 818 C CA . ALA A 1 111 ? -1.798 -3.579 -7.452 1.00 72.12 111 ALA A CA 1
ATOM 819 C C . ALA A 1 111 ? -1.707 -2.856 -6.098 1.00 72.12 111 ALA A C 1
ATOM 821 O O . ALA A 1 111 ? -2.685 -2.803 -5.350 1.00 72.12 111 ALA A O 1
ATOM 822 N N . SER A 1 112 ? -0.569 -2.205 -5.837 1.00 70.06 112 SER A N 1
ATOM 823 C CA . SER A 1 112 ? -0.336 -1.420 -4.620 1.00 70.06 112 SER A CA 1
ATOM 824 C C . SER A 1 112 ? -1.328 -0.263 -4.488 1.00 70.06 112 SER A C 1
ATOM 826 O O . SER A 1 112 ? -1.970 -0.107 -3.449 1.00 70.06 112 SER A O 1
ATOM 828 N N . LYS A 1 113 ? -1.537 0.506 -5.564 1.00 79.88 113 LYS A N 1
ATOM 829 C CA . LYS A 1 113 ? -2.534 1.582 -5.607 1.00 79.88 113 LYS A CA 1
ATOM 830 C C . LYS A 1 113 ? -3.944 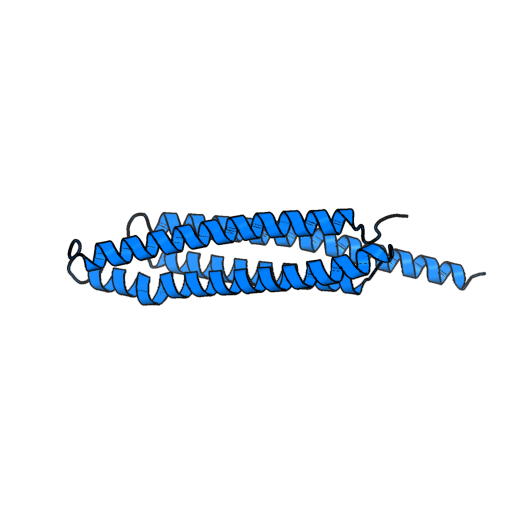1.063 -5.320 1.00 79.88 113 LYS A C 1
ATOM 832 O O . LYS A 1 113 ? -4.676 1.690 -4.554 1.00 79.88 113 LYS A O 1
ATOM 837 N N . SER A 1 114 ? -4.330 -0.064 -5.918 1.00 75.75 114 SER A N 1
ATOM 838 C CA . SER A 1 114 ? -5.651 -0.663 -5.708 1.00 75.75 114 SER A CA 1
ATOM 839 C C . SER A 1 114 ? -5.863 -1.052 -4.245 1.00 75.75 114 SER A C 1
ATOM 841 O O . SER A 1 114 ? -6.905 -0.735 -3.674 1.00 75.75 114 SER A O 1
ATOM 843 N N . ALA A 1 115 ? -4.864 -1.679 -3.618 1.00 68.62 115 ALA A N 1
ATOM 844 C CA . ALA A 1 115 ? -4.924 -2.057 -2.209 1.00 68.62 115 ALA A CA 1
ATOM 845 C C . ALA A 1 115 ? -5.042 -0.828 -1.291 1.00 68.62 115 ALA A C 1
ATOM 847 O O . ALA A 1 115 ? -5.879 -0.809 -0.386 1.00 68.62 115 ALA A O 1
ATOM 848 N N . LEU A 1 116 ? -4.257 0.224 -1.549 1.00 75.12 116 LEU A N 1
ATOM 849 C CA . LEU A 1 116 ? -4.319 1.475 -0.785 1.00 75.12 116 LEU A CA 1
ATOM 850 C C . LEU A 1 116 ? -5.670 2.187 -0.946 1.00 75.12 116 LEU A C 1
ATOM 852 O O . LEU A 1 116 ? -6.226 2.650 0.046 1.00 75.12 116 LEU A O 1
ATOM 856 N N . THR A 1 117 ? -6.224 2.224 -2.161 1.00 76.88 117 THR A N 1
ATOM 857 C CA . THR A 1 117 ? -7.525 2.860 -2.446 1.00 76.88 117 THR A CA 1
ATOM 858 C C . THR A 1 117 ? -8.664 2.118 -1.744 1.00 76.88 117 THR A C 1
ATOM 860 O O . THR A 1 117 ? -9.437 2.729 -1.014 1.00 76.88 117 THR A O 1
ATOM 863 N N . ALA A 1 118 ? -8.712 0.785 -1.859 1.00 74.56 118 ALA A N 1
ATOM 864 C CA . ALA A 1 118 ? -9.718 -0.030 -1.171 1.00 74.56 118 ALA A CA 1
ATOM 865 C C . ALA A 1 118 ? -9.644 0.124 0.361 1.00 74.56 118 ALA A C 1
ATOM 867 O O . ALA A 1 118 ? -10.664 0.150 1.058 1.00 74.56 118 ALA A O 1
ATOM 868 N N . SER A 1 119 ? -8.428 0.272 0.891 1.00 68.94 119 SER A N 1
ATOM 869 C CA . SER A 1 119 ? -8.194 0.534 2.313 1.00 68.94 119 SER A CA 1
ATOM 870 C C . SER A 1 119 ? -8.694 1.925 2.723 1.00 68.94 119 SER A C 1
ATOM 872 O O . SER A 1 119 ? -9.352 2.062 3.755 1.00 68.94 119 SER A O 1
ATOM 874 N N . ALA A 1 120 ? -8.446 2.946 1.897 1.00 77.12 120 ALA A N 1
ATOM 875 C CA . ALA A 1 120 ? -8.924 4.309 2.117 1.00 77.12 120 ALA A CA 1
ATOM 876 C C . ALA A 1 120 ? -10.461 4.385 2.110 1.00 77.12 120 ALA A C 1
ATOM 878 O O . ALA A 1 120 ? -11.046 5.009 2.996 1.00 77.12 120 ALA A O 1
ATOM 879 N N . ASP A 1 121 ? -11.121 3.705 1.169 1.00 76.81 121 ASP A N 1
ATOM 880 C CA . ASP A 1 121 ? -12.587 3.636 1.094 1.00 76.81 121 ASP A CA 1
ATOM 881 C C . ASP A 1 121 ? -13.190 2.943 2.318 1.00 76.81 121 ASP A C 1
ATOM 883 O O . ASP A 1 121 ? -14.187 3.399 2.881 1.00 76.81 121 ASP A O 1
ATOM 887 N N . THR A 1 122 ? -12.543 1.878 2.790 1.00 71.69 122 THR A N 1
ATOM 888 C CA . THR A 1 122 ? -12.972 1.180 4.005 1.00 71.69 122 THR A CA 1
ATOM 889 C C . THR A 1 122 ? -12.884 2.097 5.226 1.00 71.69 122 THR A C 1
ATOM 891 O O . THR A 1 122 ? -13.844 2.192 5.991 1.00 71.69 122 THR A O 1
ATOM 894 N N . PHE A 1 123 ? -11.776 2.828 5.396 1.00 74.62 123 PHE A N 1
ATOM 895 C CA . PHE A 1 123 ? -11.630 3.785 6.498 1.00 74.62 123 PHE A CA 1
ATOM 896 C C . PHE A 1 123 ? -12.602 4.958 6.399 1.00 74.62 123 PHE A C 1
ATOM 898 O O . PHE A 1 123 ? -13.136 5.376 7.423 1.00 74.62 123 PHE A O 1
ATOM 905 N N . LYS A 1 124 ? -12.903 5.439 5.187 1.00 80.88 124 LYS A N 1
ATOM 906 C CA . LYS A 1 124 ? -13.944 6.447 4.962 1.00 80.88 124 LYS A CA 1
ATOM 907 C C . LYS A 1 124 ? -15.304 5.949 5.448 1.00 80.88 124 LYS A C 1
ATOM 909 O O . LYS A 1 124 ? -15.948 6.623 6.247 1.00 80.88 124 LYS A O 1
ATOM 914 N N . ASN A 1 125 ? -15.721 4.759 5.016 1.00 76.69 125 ASN A N 1
ATOM 915 C CA . ASN A 1 125 ? -16.997 4.169 5.426 1.00 76.69 125 ASN A CA 1
ATOM 916 C C . ASN A 1 125 ? -17.051 3.986 6.946 1.00 76.69 125 ASN A C 1
ATOM 918 O O . ASN A 1 125 ? -18.041 4.326 7.590 1.00 76.69 125 ASN A O 1
ATOM 922 N N . LEU A 1 126 ? -15.947 3.549 7.541 1.00 67.75 126 LEU A N 1
ATOM 923 C CA . LEU A 1 126 ? -15.845 3.361 8.978 1.00 67.75 126 LEU A CA 1
ATOM 924 C C . LEU A 1 126 ? -15.919 4.679 9.759 1.00 67.75 126 LEU A C 1
ATOM 926 O O . LEU A 1 126 ? -16.610 4.757 10.773 1.00 67.75 126 LEU A O 1
ATOM 930 N N . ALA A 1 127 ? -15.289 5.742 9.257 1.00 76.06 127 ALA A N 1
ATOM 931 C CA . ALA A 1 127 ? -15.372 7.076 9.844 1.00 76.06 127 ALA A CA 1
ATOM 932 C C . ALA A 1 127 ? -16.805 7.634 9.816 1.00 76.06 127 ALA A C 1
ATOM 934 O O . ALA A 1 127 ? -17.192 8.362 10.731 1.00 76.06 127 ALA A O 1
ATOM 935 N N . THR A 1 128 ? -17.609 7.281 8.803 1.00 78.75 128 THR A N 1
ATOM 936 C CA . THR A 1 128 ? -19.013 7.728 8.723 1.00 78.75 128 THR A CA 1
ATOM 937 C C . THR A 1 128 ? -19.921 7.077 9.762 1.00 78.75 128 THR A C 1
ATOM 939 O O . THR A 1 128 ? -20.862 7.721 10.217 1.00 78.75 128 THR A O 1
ATOM 942 N N . VAL A 1 129 ? -19.629 5.839 10.169 1.00 70.69 129 VAL A N 1
ATOM 943 C CA . VAL A 1 129 ? -20.467 5.070 11.108 1.00 70.69 129 VAL A CA 1
ATOM 944 C C . VAL A 1 129 ? -19.929 5.058 12.540 1.00 70.69 129 VAL A C 1
ATOM 946 O O . VAL A 1 129 ? -20.583 4.516 13.424 1.00 70.69 129 VAL A O 1
ATOM 949 N N . SER A 1 130 ? -18.747 5.631 12.787 1.00 61.94 130 SER A N 1
ATOM 950 C CA . SER A 1 130 ? -18.090 5.598 14.099 1.00 61.94 130 SER A CA 1
ATOM 951 C C . SER A 1 130 ? -18.679 6.646 15.055 1.00 61.94 130 SER A C 1
ATOM 953 O O . SER A 1 130 ? -18.465 7.839 14.835 1.00 61.94 130 SER A O 1
ATOM 955 N N . PRO A 1 131 ? -19.338 6.246 16.163 1.00 59.28 131 PRO A N 1
ATOM 956 C CA . PRO A 1 131 ? -19.858 7.184 17.162 1.00 59.28 131 PRO A CA 1
ATOM 957 C C . PRO A 1 131 ? -18.797 7.615 18.193 1.00 59.28 131 PRO A C 1
ATOM 959 O O . PRO A 1 131 ? -19.111 8.344 19.129 1.00 59.28 131 PRO A O 1
ATOM 962 N N . ILE A 1 132 ? -17.554 7.133 18.067 1.00 62.25 132 ILE A N 1
ATOM 963 C CA . ILE A 1 132 ? -16.495 7.301 19.069 1.00 62.25 132 ILE A CA 1
ATOM 964 C C . ILE A 1 132 ? -15.742 8.622 18.823 1.00 62.25 132 ILE A C 1
ATOM 966 O O . ILE A 1 132 ? -15.123 8.774 17.762 1.00 62.25 132 ILE A O 1
ATOM 970 N N . PRO A 1 133 ? -15.740 9.561 19.789 1.00 60.41 133 PRO A N 1
ATOM 971 C CA . PRO A 1 133 ? -14.957 10.794 19.704 1.00 60.41 133 PRO A CA 1
ATOM 972 C C . PRO A 1 133 ? -13.463 10.507 19.484 1.00 60.41 133 PRO A C 1
ATOM 974 O O . PRO A 1 133 ? -12.909 9.592 20.090 1.00 60.41 133 PRO A O 1
ATOM 977 N N . GLY A 1 134 ? -12.806 11.256 18.595 1.00 66.44 134 GLY A N 1
ATOM 978 C CA . GLY A 1 134 ? -11.389 11.079 18.238 1.00 66.44 134 GLY A CA 1
ATOM 979 C C . GLY A 1 134 ? -11.099 9.938 17.250 1.00 66.44 134 GLY A C 1
ATOM 980 O O . GLY A 1 134 ? -10.208 10.073 16.413 1.00 66.44 134 GLY A O 1
ATOM 981 N N . LEU A 1 135 ? -11.883 8.851 17.247 1.00 66.88 135 LEU A N 1
ATOM 982 C CA . LEU A 1 135 ? -11.710 7.756 16.280 1.00 66.88 135 LEU A CA 1
ATOM 983 C C . LEU A 1 135 ? -12.003 8.208 14.847 1.00 66.88 135 LEU A C 1
ATOM 985 O O . LEU A 1 135 ? -11.291 7.837 13.916 1.00 66.88 135 LEU A O 1
ATOM 989 N N . LYS A 1 136 ? -13.041 9.028 14.669 1.00 74.25 136 LYS A N 1
ATOM 990 C CA . LYS A 1 136 ? -13.399 9.591 13.364 1.00 74.25 136 LYS A CA 1
ATOM 991 C C . LYS A 1 136 ? -12.238 10.382 12.756 1.00 74.25 136 LYS A C 1
ATOM 993 O O . LYS A 1 136 ? -11.924 10.186 11.585 1.00 74.25 136 LYS A O 1
ATOM 998 N N . ASP A 1 137 ? -11.569 11.208 13.556 1.00 76.19 137 ASP A N 1
ATOM 999 C CA . ASP A 1 137 ? -10.432 12.016 13.104 1.00 76.19 137 ASP A CA 1
ATOM 1000 C C . ASP A 1 137 ? -9.224 11.135 12.773 1.00 76.19 137 ASP A C 1
ATOM 1002 O O . ASP A 1 137 ? -8.608 11.295 11.721 1.00 76.19 137 ASP A O 1
ATOM 1006 N N . MET A 1 138 ? -8.943 10.123 13.602 1.00 70.06 138 MET A N 1
ATOM 1007 C CA . MET A 1 138 ? -7.898 9.133 13.314 1.00 70.06 138 MET A CA 1
ATOM 1008 C C . MET A 1 138 ? -8.147 8.384 11.996 1.00 70.06 138 MET A C 1
ATOM 1010 O O . MET A 1 138 ? -7.223 8.217 11.198 1.00 70.06 138 MET A O 1
ATOM 1014 N N . LEU A 1 139 ? -9.386 7.945 11.747 1.00 73.62 139 LEU A N 1
ATOM 1015 C CA . LEU A 1 139 ? -9.761 7.238 10.520 1.00 73.62 139 LEU A CA 1
ATOM 1016 C C . LEU A 1 139 ? -9.683 8.148 9.291 1.00 73.62 139 LEU A C 1
ATOM 1018 O O . LEU A 1 139 ? -9.182 7.716 8.254 1.00 73.62 139 LEU A O 1
ATOM 1022 N N . ASN A 1 140 ? -10.108 9.408 9.415 1.00 79.06 140 ASN A N 1
ATOM 1023 C CA . ASN A 1 140 ? -9.979 10.403 8.351 1.00 79.06 140 ASN A CA 1
ATOM 1024 C C . ASN A 1 140 ? -8.507 10.680 8.019 1.00 79.06 140 ASN A C 1
ATOM 1026 O O . ASN A 1 140 ? -8.125 10.641 6.853 1.00 79.06 140 ASN A O 1
ATOM 1030 N N . HIS A 1 141 ? -7.643 10.859 9.019 1.00 76.19 141 HIS A N 1
ATOM 1031 C CA . HIS A 1 141 ? -6.212 11.057 8.780 1.00 76.19 141 HIS A CA 1
ATOM 1032 C C . HIS A 1 141 ? -5.540 9.839 8.134 1.00 76.19 141 HIS A C 1
ATOM 1034 O O . HIS A 1 141 ? -4.710 9.989 7.231 1.00 76.19 141 HIS A O 1
ATOM 1040 N N . ALA A 1 142 ? -5.905 8.625 8.557 1.00 72.81 142 ALA A N 1
ATOM 1041 C CA . ALA A 1 142 ? -5.429 7.401 7.918 1.00 72.81 142 ALA A CA 1
ATOM 1042 C C . ALA A 1 142 ? -5.893 7.326 6.453 1.00 72.81 142 ALA A C 1
ATOM 1044 O O . ALA A 1 142 ? -5.089 7.037 5.565 1.00 72.81 142 ALA A O 1
ATOM 1045 N N . GLN A 1 143 ? -7.159 7.654 6.188 1.00 82.19 143 GLN A N 1
ATOM 1046 C CA . GLN A 1 143 ? -7.742 7.706 4.849 1.00 82.19 143 GLN A CA 1
ATOM 1047 C C . GLN A 1 143 ? -7.030 8.720 3.940 1.00 82.19 143 GLN A C 1
ATOM 1049 O O . GLN A 1 143 ? -6.636 8.374 2.825 1.00 82.19 143 GLN A O 1
ATOM 1054 N N . GLU A 1 144 ? -6.772 9.935 4.422 1.00 81.81 144 GLU A N 1
ATOM 1055 C CA . GLU A 1 144 ? -6.035 10.967 3.684 1.00 81.81 144 GLU A CA 1
ATOM 1056 C C . GLU A 1 144 ? -4.609 10.528 3.354 1.00 81.81 144 GLU A C 1
ATOM 1058 O O . GLU A 1 144 ? -4.092 10.794 2.267 1.00 81.81 144 GLU A O 1
ATOM 1063 N N . ARG A 1 145 ? -3.938 9.857 4.296 1.00 74.38 145 ARG A N 1
ATOM 1064 C CA . ARG A 1 145 ? -2.580 9.353 4.086 1.00 74.38 145 ARG A CA 1
ATOM 1065 C C . ARG A 1 145 ? -2.555 8.267 3.013 1.00 74.38 145 ARG A C 1
ATOM 1067 O O . ARG A 1 145 ? -1.738 8.358 2.101 1.00 74.38 145 ARG A O 1
ATOM 1074 N N . LEU A 1 146 ? -3.475 7.304 3.073 1.00 76.69 146 LEU A N 1
ATOM 1075 C CA . LEU A 1 146 ? -3.600 6.257 2.056 1.00 76.69 146 LEU A CA 1
ATOM 1076 C C . LEU A 1 146 ? -3.921 6.837 0.674 1.00 76.69 146 LEU A C 1
ATOM 1078 O O . LEU A 1 146 ? -3.296 6.439 -0.306 1.00 76.69 146 LEU A O 1
ATOM 1082 N N . ASN A 1 147 ? -4.814 7.828 0.596 1.00 82.56 147 ASN A N 1
ATOM 1083 C CA . ASN A 1 147 ? -5.129 8.514 -0.658 1.00 82.56 147 ASN A CA 1
ATOM 1084 C C . ASN A 1 147 ? -3.933 9.270 -1.233 1.00 82.56 147 ASN A C 1
ATOM 1086 O O . ASN A 1 147 ? -3.660 9.163 -2.425 1.00 82.56 147 ASN A O 1
ATOM 1090 N N . ARG A 1 148 ? -3.177 10.002 -0.406 1.00 79.06 148 ARG A N 1
ATOM 1091 C CA . ARG A 1 148 ? -1.951 10.679 -0.862 1.00 79.06 148 ARG A CA 1
ATOM 1092 C C . ARG A 1 148 ? -0.942 9.690 -1.435 1.00 79.06 148 ARG A C 1
ATOM 1094 O O . ARG A 1 148 ? -0.348 9.958 -2.474 1.00 79.06 148 ARG A O 1
ATOM 1101 N N . MET A 1 149 ? -0.788 8.532 -0.800 1.00 75.19 149 MET A N 1
ATOM 1102 C CA . MET A 1 149 ? 0.092 7.475 -1.298 1.00 75.19 149 MET A CA 1
ATOM 1103 C C . MET A 1 149 ? -0.425 6.862 -2.605 1.00 75.19 149 MET A C 1
ATOM 1105 O O . MET A 1 149 ? 0.351 6.693 -3.542 1.00 75.19 149 MET A O 1
ATOM 1109 N N . ALA A 1 150 ? -1.727 6.581 -2.702 1.00 79.38 150 ALA A N 1
ATOM 1110 C CA . ALA A 1 150 ? -2.353 6.074 -3.923 1.00 79.38 150 ALA A CA 1
ATOM 1111 C C . ALA A 1 150 ? -2.221 7.064 -5.096 1.00 79.38 150 ALA A C 1
ATOM 1113 O O . ALA A 1 150 ? -1.963 6.644 -6.224 1.00 79.38 150 ALA A O 1
ATOM 1114 N N . ASN A 1 151 ? -2.340 8.366 -4.824 1.00 80.88 151 ASN A N 1
ATOM 1115 C CA . ASN A 1 151 ? -2.154 9.429 -5.811 1.00 80.88 151 ASN A CA 1
ATOM 1116 C C . ASN A 1 151 ? -0.691 9.546 -6.246 1.00 80.88 151 ASN A C 1
ATOM 1118 O O . ASN A 1 151 ? -0.420 9.538 -7.440 1.00 80.88 151 ASN A O 1
ATOM 1122 N N . SER A 1 152 ? 0.260 9.533 -5.306 1.00 76.75 152 SER A N 1
ATOM 1123 C CA . SER A 1 152 ? 1.691 9.500 -5.642 1.00 76.75 152 SER A CA 1
ATOM 1124 C C . SER A 1 152 ? 2.043 8.282 -6.503 1.00 76.75 152 SER A C 1
ATOM 1126 O O . SER A 1 152 ? 2.815 8.398 -7.450 1.00 76.75 152 SER A O 1
ATOM 1128 N N . MET A 1 153 ? 1.455 7.115 -6.216 1.00 77.44 153 MET A N 1
ATOM 1129 C CA . MET A 1 153 ? 1.629 5.930 -7.056 1.00 77.44 153 MET A CA 1
ATOM 1130 C C . MET A 1 153 ? 0.993 6.101 -8.438 1.00 77.44 153 MET A C 1
ATOM 1132 O O . MET A 1 153 ? 1.549 5.600 -9.409 1.00 77.44 153 MET A O 1
ATOM 1136 N N . GLN A 1 154 ? -0.144 6.793 -8.557 1.00 81.00 154 GLN A N 1
ATOM 1137 C CA . GLN A 1 154 ? -0.747 7.097 -9.858 1.00 81.00 154 GLN A CA 1
ATOM 1138 C C . GLN A 1 154 ? 0.170 7.984 -10.702 1.00 81.00 154 GLN A C 1
ATOM 1140 O O . GLN A 1 154 ? 0.421 7.650 -11.858 1.00 81.00 154 GLN A O 1
ATOM 1145 N N . ASP A 1 155 ? 0.727 9.041 -10.111 1.00 79.50 155 ASP A N 1
ATOM 1146 C CA . ASP A 1 155 ? 1.648 9.947 -10.803 1.00 79.50 155 ASP A CA 1
ATOM 1147 C C . ASP A 1 155 ? 2.872 9.195 -11.341 1.00 79.50 155 ASP A C 1
ATOM 1149 O O . ASP A 1 155 ? 3.335 9.425 -12.461 1.00 79.50 155 ASP A O 1
ATOM 1153 N N . ASP A 1 156 ? 3.402 8.264 -10.552 1.00 74.69 156 ASP A N 1
ATOM 1154 C CA . ASP A 1 156 ? 4.545 7.455 -10.953 1.00 74.69 156 ASP A CA 1
ATOM 1155 C C . ASP A 1 156 ? 4.169 6.391 -12.000 1.00 74.69 156 ASP A C 1
ATOM 1157 O O . ASP A 1 156 ? 4.914 6.206 -12.966 1.00 74.69 156 ASP A O 1
ATOM 1161 N N . ILE A 1 157 ? 2.986 5.768 -11.904 1.00 79.94 157 ILE A N 1
ATOM 1162 C CA . ILE A 1 157 ? 2.442 4.892 -12.959 1.00 79.94 157 ILE A CA 1
ATOM 1163 C C . ILE A 1 157 ? 2.346 5.653 -14.286 1.00 79.94 157 ILE A C 1
ATOM 1165 O O . ILE A 1 157 ? 2.756 5.124 -15.323 1.00 79.94 157 ILE A O 1
ATOM 1169 N N . ASP A 1 158 ? 1.847 6.888 -14.268 1.00 81.75 158 ASP A N 1
ATOM 1170 C CA . ASP A 1 158 ? 1.655 7.700 -15.472 1.00 81.75 158 ASP A CA 1
ATOM 1171 C C . ASP A 1 158 ? 2.997 8.066 -16.119 1.00 81.75 158 ASP A C 1
ATOM 1173 O O . ASP A 1 158 ? 3.166 7.961 -17.342 1.00 81.75 158 ASP A O 1
ATOM 1177 N N . LYS A 1 159 ? 4.005 8.410 -15.305 1.00 79.25 159 LYS A N 1
ATOM 1178 C CA . LYS A 1 159 ? 5.381 8.626 -15.785 1.00 79.25 159 LYS A CA 1
ATOM 1179 C C . LYS A 1 159 ? 5.940 7.370 -16.456 1.00 79.25 159 LYS A C 1
ATOM 1181 O O . LYS A 1 159 ? 6.527 7.470 -17.537 1.00 79.25 159 LYS A O 1
ATOM 1186 N N . LEU A 1 160 ? 5.754 6.196 -15.853 1.00 75.69 160 LEU A N 1
ATOM 1187 C CA . LEU A 1 160 ? 6.248 4.925 -16.393 1.00 75.69 160 LEU A CA 1
ATOM 1188 C C . LEU A 1 160 ? 5.537 4.524 -17.690 1.00 75.69 160 LEU A C 1
ATOM 1190 O O . LEU A 1 160 ? 6.190 4.108 -18.649 1.00 75.69 160 LEU A O 1
ATOM 1194 N N . GLN A 1 161 ? 4.221 4.725 -17.775 1.00 78.75 161 GLN A N 1
ATOM 1195 C CA . GLN A 1 161 ? 3.456 4.488 -19.002 1.00 78.75 161 GLN A CA 1
ATOM 1196 C C . GLN A 1 161 ? 3.890 5.423 -20.136 1.00 78.75 161 GLN A C 1
ATOM 1198 O O . GLN A 1 161 ? 4.055 4.982 -21.276 1.00 78.75 161 GLN A O 1
ATOM 1203 N N . LYS A 1 162 ? 4.147 6.702 -19.837 1.00 79.62 162 LYS A N 1
ATOM 1204 C CA . LYS A 1 162 ? 4.671 7.661 -20.820 1.00 79.62 162 LYS A CA 1
ATO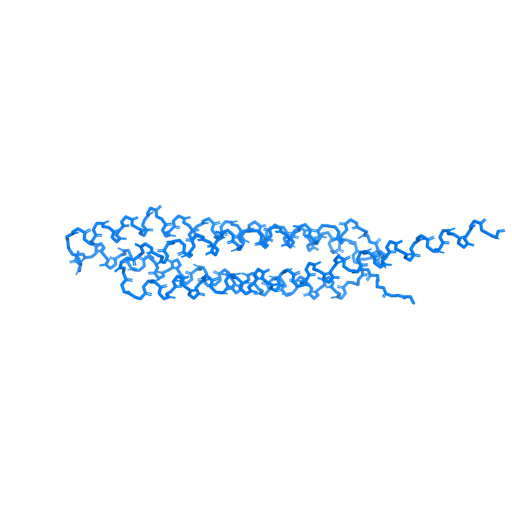M 1205 C C . LYS A 1 162 ? 6.049 7.242 -21.339 1.00 79.62 162 LYS A C 1
ATOM 1207 O O . LYS A 1 162 ? 6.284 7.303 -22.548 1.00 79.62 162 LYS A O 1
ATOM 1212 N N . LYS A 1 163 ? 6.937 6.771 -20.453 1.00 71.69 163 LYS A N 1
ATOM 1213 C CA . LYS A 1 163 ? 8.238 6.197 -20.843 1.00 71.69 163 LYS A CA 1
ATOM 1214 C C . LYS A 1 163 ? 8.053 4.984 -21.771 1.00 71.69 163 LYS A C 1
ATOM 1216 O O . LYS A 1 163 ? 8.675 4.949 -22.831 1.00 71.69 163 LYS A O 1
ATOM 1221 N N . SER A 1 164 ? 7.148 4.057 -21.434 1.00 72.81 164 SER A N 1
ATOM 1222 C CA . SER A 1 164 ? 6.828 2.874 -22.258 1.00 72.81 164 SER A CA 1
ATOM 1223 C C . SER A 1 164 ? 6.339 3.248 -23.665 1.00 72.81 164 SER A C 1
ATOM 1225 O O . SER A 1 164 ? 6.847 2.742 -24.666 1.00 72.81 164 SER A O 1
ATOM 1227 N N . LYS A 1 165 ? 5.404 4.200 -23.764 1.00 75.81 165 LYS A N 1
ATOM 1228 C CA . LYS A 1 165 ? 4.858 4.658 -25.050 1.00 75.81 165 LYS A CA 1
ATOM 1229 C C . LYS A 1 165 ? 5.924 5.303 -25.939 1.00 75.81 165 LYS A C 1
ATOM 1231 O O . LYS A 1 165 ? 6.008 4.995 -27.126 1.00 75.81 165 LYS A O 1
ATOM 1236 N N . ASN A 1 166 ? 6.754 6.178 -25.370 1.00 72.19 166 ASN A N 1
ATOM 1237 C CA . ASN A 1 166 ? 7.836 6.834 -26.108 1.00 72.19 166 ASN A CA 1
ATOM 1238 C C . ASN A 1 166 ? 8.865 5.826 -26.637 1.00 72.19 166 ASN A C 1
ATOM 1240 O O . ASN A 1 166 ? 9.391 6.004 -27.737 1.00 72.19 166 ASN A O 1
ATOM 1244 N N . TYR A 1 167 ? 9.122 4.763 -25.872 1.00 68.31 167 TYR A N 1
ATOM 1245 C CA . TYR A 1 167 ? 9.984 3.668 -2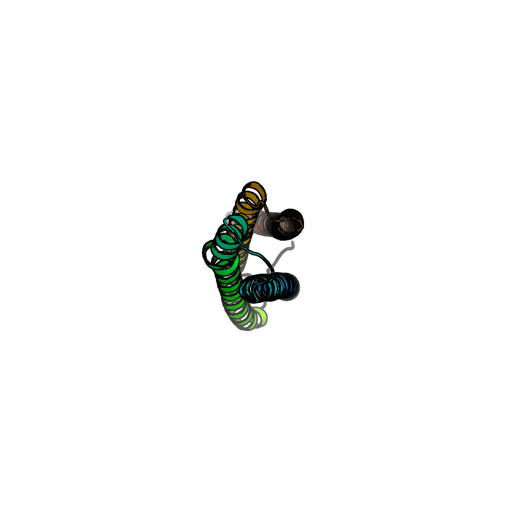6.288 1.00 68.31 167 TYR A CA 1
ATOM 1246 C C . TYR A 1 167 ? 9.429 2.926 -27.516 1.00 68.31 167 TYR A C 1
ATOM 1248 O O . TYR A 1 167 ? 10.135 2.825 -28.521 1.00 68.31 167 TYR A O 1
ATOM 1256 N N . MET A 1 168 ? 8.159 2.498 -27.491 1.00 68.56 168 MET A N 1
ATOM 1257 C CA . MET A 1 168 ? 7.540 1.807 -28.635 1.00 68.56 168 MET A CA 1
ATOM 1258 C C . MET A 1 168 ? 7.594 2.649 -29.919 1.00 68.56 168 MET A C 1
ATOM 1260 O O . MET A 1 168 ? 7.978 2.156 -30.976 1.00 68.56 168 MET A O 1
ATOM 1264 N N . ILE A 1 169 ? 7.305 3.952 -29.821 1.00 71.50 169 ILE A N 1
ATOM 1265 C CA . ILE A 1 169 ? 7.373 4.888 -30.960 1.00 71.50 169 ILE A CA 1
ATOM 1266 C C . ILE A 1 169 ? 8.804 5.009 -31.513 1.00 71.50 169 ILE A C 1
ATOM 1268 O O . ILE A 1 169 ? 9.001 5.178 -32.717 1.00 71.50 169 ILE A O 1
ATOM 1272 N N . SER A 1 170 ? 9.821 4.949 -30.648 1.00 68.19 170 SER A N 1
ATOM 1273 C CA . SER A 1 170 ? 11.221 4.979 -31.080 1.00 68.19 170 SER A CA 1
ATOM 1274 C C . SER A 1 170 ? 11.643 3.697 -31.799 1.00 68.19 170 SER A C 1
ATOM 1276 O O . SER A 1 170 ? 12.484 3.785 -32.691 1.00 68.19 170 SER A O 1
ATOM 1278 N N . GLN A 1 171 ? 11.108 2.535 -31.415 1.00 65.62 171 GLN A N 1
ATOM 1279 C CA . GLN A 1 171 ? 11.414 1.265 -32.080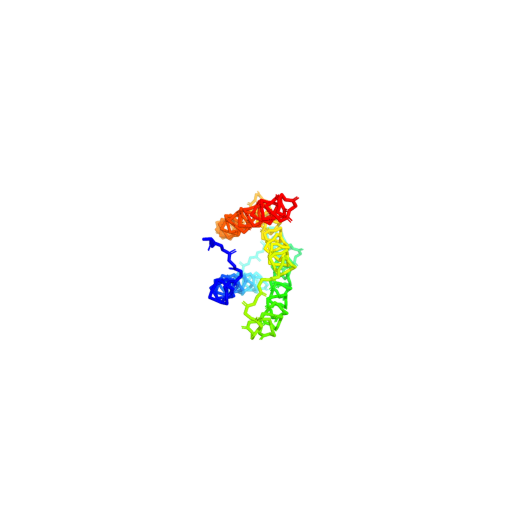 1.00 65.62 171 GLN A CA 1
ATOM 1280 C C . GLN A 1 171 ? 10.774 1.181 -33.467 1.00 65.62 171 GLN A C 1
ATOM 1282 O O . GLN A 1 171 ? 11.457 0.832 -34.425 1.00 65.62 171 GLN A O 1
ATOM 1287 N N . ILE A 1 172 ? 9.512 1.602 -33.598 1.00 68.69 172 ILE A N 1
ATOM 1288 C CA . ILE A 1 172 ? 8.807 1.650 -34.891 1.00 68.69 172 ILE A CA 1
ATOM 1289 C C . ILE A 1 172 ? 9.576 2.528 -35.890 1.00 68.69 172 ILE A C 1
ATOM 1291 O O . ILE A 1 172 ? 9.946 2.060 -36.960 1.00 68.69 172 ILE A O 1
ATOM 1295 N N . ARG A 1 173 ? 9.963 3.750 -35.491 1.00 69.44 173 ARG A N 1
ATOM 1296 C CA . ARG A 1 173 ? 10.752 4.647 -36.358 1.00 69.44 173 ARG A CA 1
ATOM 1297 C C . ARG A 1 173 ? 12.122 4.100 -36.765 1.00 69.44 173 ARG A C 1
ATOM 1299 O O . ARG A 1 173 ? 12.639 4.502 -37.800 1.00 69.44 173 ARG A O 1
ATOM 1306 N N . ARG A 1 174 ? 12.740 3.235 -35.953 1.00 67.00 174 ARG A N 1
ATOM 1307 C CA . ARG A 1 174 ? 14.001 2.565 -36.314 1.00 67.00 174 ARG A CA 1
ATOM 1308 C C . ARG A 1 174 ? 13.774 1.426 -37.304 1.00 67.00 174 ARG A C 1
ATOM 1310 O O . ARG A 1 174 ? 14.598 1.262 -38.193 1.00 67.00 174 ARG A O 1
ATOM 1317 N N . MET A 1 175 ? 12.683 0.673 -37.159 1.00 66.00 175 MET A N 1
ATOM 1318 C CA . MET A 1 175 ? 12.311 -0.391 -38.097 1.00 66.00 175 MET A CA 1
ATOM 1319 C C . MET A 1 175 ? 11.994 0.187 -39.481 1.00 66.00 175 MET A C 1
ATOM 1321 O O . MET A 1 175 ? 12.518 -0.315 -40.468 1.00 66.00 175 MET A O 1
ATOM 1325 N N . ASP A 1 176 ? 11.255 1.298 -39.551 1.00 67.00 176 ASP A N 1
ATOM 1326 C CA . ASP A 1 176 ? 10.947 1.973 -40.822 1.00 67.00 176 ASP A CA 1
ATOM 1327 C C . ASP A 1 176 ? 12.214 2.463 -41.549 1.00 67.00 176 ASP A C 1
ATOM 1329 O O . ASP A 1 176 ? 12.286 2.433 -42.773 1.00 67.00 176 ASP A O 1
ATOM 1333 N N . PHE A 1 177 ? 13.250 2.868 -40.807 1.00 56.06 177 PHE A N 1
ATOM 1334 C CA . PHE A 1 177 ? 14.529 3.309 -41.378 1.00 56.06 177 PHE A CA 1
ATOM 1335 C C . PHE A 1 177 ? 15.399 2.147 -41.887 1.00 56.06 177 PHE A C 1
ATOM 1337 O O . PHE A 1 177 ? 16.247 2.351 -42.749 1.00 56.06 177 PHE A O 1
ATOM 1344 N N . LEU A 1 178 ? 15.195 0.937 -41.358 1.00 52.75 178 LEU A N 1
ATOM 1345 C CA . LEU A 1 178 ? 15.935 -0.279 -41.721 1.00 52.75 178 LEU A CA 1
ATOM 1346 C C . LEU A 1 178 ? 15.299 -1.024 -42.907 1.00 52.75 178 LEU A C 1
ATOM 1348 O O . LEU A 1 178 ? 15.934 -1.894 -43.483 1.00 52.75 178 LEU A O 1
ATOM 1352 N N . VAL A 1 179 ? 14.058 -0.684 -43.269 1.00 53.12 179 VAL A N 1
ATOM 1353 C CA . VAL A 1 179 ? 13.334 -1.236 -44.432 1.00 53.12 179 VAL A CA 1
ATOM 1354 C C . VAL A 1 179 ? 13.516 -0.364 -45.691 1.00 53.12 179 VAL A C 1
ATOM 1356 O O . VAL A 1 179 ? 13.183 -0.793 -46.791 1.00 53.12 179 VAL A O 1
ATOM 1359 N N . ILE A 1 180 ? 14.060 0.853 -45.552 1.00 53.78 180 ILE A N 1
ATOM 1360 C CA . ILE A 1 180 ? 14.262 1.822 -46.650 1.00 53.78 180 ILE A CA 1
ATOM 1361 C C . ILE A 1 180 ? 15.729 1.849 -47.156 1.00 53.78 180 ILE A C 1
ATOM 1363 O O . ILE A 1 180 ? 16.027 2.539 -48.131 1.00 53.78 180 ILE A O 1
ATOM 1367 N N . VAL A 1 181 ? 16.639 1.077 -46.548 1.00 46.91 181 VAL A N 1
ATOM 1368 C CA . VAL A 1 181 ? 18.042 0.888 -46.987 1.00 46.91 181 VAL A CA 1
ATOM 1369 C C . VAL A 1 181 ? 18.245 -0.553 -47.430 1.00 46.91 181 VAL A C 1
ATOM 1371 O O . VAL A 1 181 ? 18.900 -0.749 -48.476 1.00 46.91 181 VAL A O 1
#

Secondary structure (DSSP, 8-state):
------HHHHHHHHHHHHHHHHHHHHHHHHHHHHHHHHHHHIIIIIS-SHHHHHHHHIIIIIIHHHHHHHHHHHHHHHHHHHHHHHHHHHHTTT-S--HHHHHHHHHHHHHHHHHHHHHHHHHHHHHHH--STTHHHHHHHHHHHHHHHHHHHHHHHHHHHHHHHHHHHHHHHHHHHHS--

Foldseek 3Di:
DDDWPDLVVLVVVLVVLVVLLVVLLVLLVVQLVVLVVVLVVLVVPPDDDPLSVVSNCCSPVQVNVLSVLLNVLSVVLVVLSVVLVVVSVVCNVVVGHDLVNLVSLLVSLVSLLVSLQVSLVSLVVSLVPDPDPPSNVSSNVSSVSSVVSSVVSVVVSVVSVVVSVVVVVVVVVVVVVVVVD

Organism: Carnobacterium divergens (NCBI:txid2748)